Protein AF-A0A5K1CUV5-F1 (afdb_monomer_lite)

Sequence (83 aa):
MEDREAKLTMMHLANLISVPMALHTAVKLDIPEIIWQGGVNLSVSPKQLAGLIRTKFGLSTQPDAVNLQRILRVLASHGVSEE

InterPro domains:
  IPR012967 Caffeic acid 3-O-methyltransferase-like, dimerisation domain [PF08100] (11-80)
  IPR036388 Winged helix-like DNA-binding domain superfamily [G3DSA:1.10.10.10] (1-83)
  IPR036390 Winged helix DNA-binding domain superfamily [SSF46785] (2-80)

Structure (mmCIF, N/CA/C/O backbone):
data_AF-A0A5K1CUV5-F1
#
_entry.id   AF-A0A5K1CUV5-F1
#
loop_
_atom_site.group_PDB
_atom_site.id
_atom_site.type_symbol
_atom_site.label_atom_id
_atom_site.label_alt_id
_atom_site.label_comp_id
_atom_site.label_asym_id
_atom_site.label_entity_id
_atom_site.label_seq_id
_atom_site.pdbx_PDB_ins_code
_atom_site.Cartn_x
_atom_site.Cartn_y
_atom_site.Cartn_z
_atom_site.occupancy
_atom_site.B_iso_or_equiv
_atom_site.auth_seq_id
_atom_site.auth_comp_id
_atom_site.auth_asym_id
_atom_site.auth_atom_id
_atom_site.pdbx_PDB_model_num
ATOM 1 N N . MET A 1 1 ? 9.524 0.788 -32.384 1.00 56.78 1 MET A N 1
ATOM 2 C CA . MET A 1 1 ? 8.561 0.380 -31.334 1.00 56.78 1 MET A CA 1
ATOM 3 C C . MET A 1 1 ? 9.299 -0.327 -30.199 1.00 56.78 1 MET A C 1
ATOM 5 O O . MET A 1 1 ? 9.089 0.052 -29.054 1.00 56.78 1 MET A O 1
ATOM 9 N N . GLU A 1 2 ? 10.248 -1.213 -30.529 1.00 74.56 2 GLU A N 1
ATOM 10 C CA . GLU A 1 2 ? 11.123 -1.940 -29.588 1.00 74.56 2 GLU A CA 1
ATOM 11 C C . GLU A 1 2 ? 11.853 -1.051 -28.563 1.00 74.56 2 GLU A C 1
ATOM 13 O O . GLU A 1 2 ? 11.792 -1.340 -27.373 1.0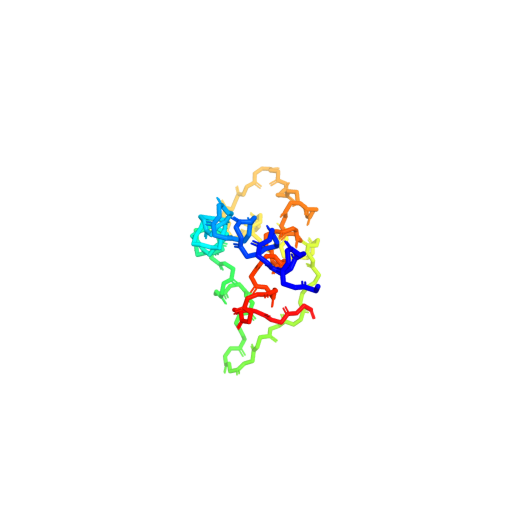0 74.56 2 GLU A O 1
ATOM 18 N N . ASP A 1 3 ? 12.444 0.082 -28.961 1.00 90.50 3 ASP A N 1
ATOM 19 C CA . ASP A 1 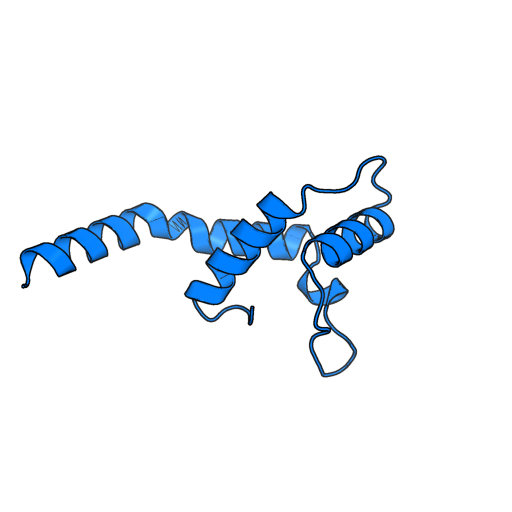3 ? 13.195 0.940 -28.020 1.00 90.50 3 ASP A CA 1
ATOM 20 C C . ASP A 1 3 ? 12.351 1.495 -26.863 1.00 90.50 3 ASP A C 1
ATOM 22 O O . ASP A 1 3 ? 12.827 1.642 -25.733 1.00 90.50 3 ASP A O 1
ATOM 26 N N . ARG A 1 4 ? 11.077 1.818 -27.125 1.00 94.06 4 ARG A N 1
ATOM 27 C CA . ARG A 1 4 ? 10.178 2.361 -26.096 1.00 94.06 4 ARG A CA 1
ATOM 28 C C . ARG A 1 4 ? 9.805 1.281 -25.089 1.00 94.06 4 ARG A C 1
ATOM 30 O O . ARG A 1 4 ? 9.832 1.542 -23.889 1.00 94.06 4 ARG A O 1
ATOM 37 N N . GLU A 1 5 ? 9.456 0.096 -25.572 1.00 94.62 5 GLU A N 1
ATOM 38 C CA . GLU A 1 5 ? 9.109 -1.046 -24.724 1.00 94.62 5 GLU A CA 1
ATOM 39 C C . GLU A 1 5 ? 10.320 -1.529 -23.928 1.00 94.62 5 GLU A C 1
ATOM 41 O O . GLU A 1 5 ? 10.205 -1.744 -22.721 1.00 94.62 5 GLU A O 1
ATOM 46 N N . ALA A 1 6 ? 11.503 -1.580 -24.545 1.00 95.94 6 ALA A N 1
ATOM 47 C CA . ALA A 1 6 ? 12.753 -1.887 -23.859 1.00 95.94 6 ALA A CA 1
ATOM 48 C C . ALA A 1 6 ? 13.045 -0.872 -22.742 1.00 95.94 6 ALA A C 1
ATOM 50 O O . ALA A 1 6 ? 13.361 -1.257 -21.616 1.00 95.94 6 ALA A O 1
ATOM 51 N N . LYS A 1 7 ? 12.864 0.431 -23.004 1.00 95.00 7 LYS A N 1
ATOM 52 C CA . LYS A 1 7 ? 13.038 1.481 -21.990 1.00 95.00 7 LYS A CA 1
ATOM 53 C C . LYS A 1 7 ? 12.050 1.345 -20.831 1.00 95.00 7 LYS A C 1
ATOM 55 O O . LYS A 1 7 ? 12.457 1.466 -19.677 1.00 95.00 7 LYS A O 1
ATOM 60 N N . LEU A 1 8 ? 10.775 1.081 -21.118 1.00 95.69 8 LEU A N 1
ATOM 61 C CA . LEU A 1 8 ? 9.761 0.850 -20.083 1.00 95.69 8 LEU A CA 1
ATOM 62 C C . LEU A 1 8 ? 10.060 -0.416 -19.274 1.00 95.69 8 LEU A C 1
ATOM 64 O O . LEU A 1 8 ? 9.937 -0.395 -18.054 1.00 95.69 8 LEU A O 1
ATOM 68 N N . THR A 1 9 ? 10.526 -1.478 -19.928 1.00 95.19 9 THR A N 1
ATOM 69 C CA . THR A 1 9 ? 10.913 -2.734 -19.272 1.00 95.19 9 THR A CA 1
ATOM 70 C C . THR A 1 9 ? 12.102 -2.527 -18.340 1.00 95.19 9 THR A C 1
ATOM 72 O O . THR A 1 9 ? 12.058 -2.952 -17.190 1.00 95.19 9 THR A O 1
ATOM 75 N N . MET A 1 10 ? 13.139 -1.805 -18.777 1.00 95.88 10 MET A N 1
ATOM 76 C CA . MET A 1 10 ? 14.272 -1.446 -17.916 1.00 95.88 10 MET A CA 1
ATOM 77 C C . MET A 1 10 ? 13.835 -0.598 -16.716 1.00 95.88 10 MET A C 1
ATOM 79 O O . MET A 1 10 ? 14.260 -0.860 -15.592 1.00 95.88 10 MET A O 1
ATOM 83 N N . MET A 1 11 ? 12.955 0.387 -16.929 1.00 95.06 11 MET A N 1
ATOM 84 C CA . MET A 1 11 ? 12.385 1.188 -15.839 1.00 95.06 11 MET A CA 1
ATOM 85 C C . MET A 1 11 ? 11.559 0.339 -14.869 1.00 95.06 11 MET A C 1
ATOM 87 O O . MET A 1 11 ? 11.619 0.564 -13.664 1.00 95.06 11 MET A O 1
ATOM 91 N N . HIS A 1 12 ? 10.796 -0.630 -15.370 1.00 92.31 12 HIS A N 1
ATOM 92 C CA . HIS A 1 12 ? 10.024 -1.541 -14.536 1.00 92.31 12 HIS A CA 1
ATOM 93 C C . HIS A 1 12 ? 10.944 -2.433 -13.694 1.00 92.31 12 HIS A C 1
ATOM 95 O O . HIS A 1 12 ? 10.809 -2.447 -12.473 1.00 92.31 12 HIS A O 1
ATOM 101 N N . LEU A 1 13 ? 11.942 -3.073 -14.318 1.00 93.62 13 LEU A N 1
ATOM 102 C CA . LEU A 1 13 ? 12.954 -3.901 -13.649 1.00 93.62 13 LEU A CA 1
ATOM 103 C C . LEU A 1 13 ? 13.687 -3.135 -12.541 1.00 93.62 13 LEU A C 1
ATOM 105 O O . LEU A 1 13 ? 13.802 -3.629 -11.421 1.00 93.62 13 LEU A O 1
ATOM 109 N N . ALA A 1 14 ? 14.120 -1.903 -12.822 1.00 95.31 14 ALA A N 1
ATOM 110 C CA . ALA A 1 14 ? 14.786 -1.047 -11.841 1.00 95.31 14 ALA A CA 1
ATOM 111 C C . ALA A 1 14 ? 13.889 -0.693 -10.639 1.00 95.31 14 ALA A C 1
ATOM 113 O O . ALA A 1 14 ? 14.390 -0.448 -9.544 1.00 95.31 14 ALA A O 1
ATOM 114 N N . ASN A 1 15 ? 12.566 -0.690 -10.828 1.00 92.94 15 ASN A N 1
ATOM 115 C CA . ASN A 1 15 ? 11.585 -0.358 -9.798 1.00 92.94 15 ASN A CA 1
ATOM 116 C C . ASN A 1 15 ? 10.915 -1.585 -9.162 1.00 92.94 15 ASN A C 1
ATOM 118 O O . ASN A 1 15 ? 10.027 -1.410 -8.326 1.00 92.94 15 ASN A O 1
ATOM 122 N N . LEU A 1 16 ? 11.333 -2.815 -9.486 1.00 93.38 16 LEU A N 1
ATOM 123 C CA . LEU A 1 16 ? 10.684 -4.030 -8.977 1.00 93.38 16 LEU A CA 1
ATOM 124 C C . LEU A 1 16 ? 10.704 -4.147 -7.454 1.00 93.38 16 LEU A C 1
ATOM 126 O O . LEU A 1 16 ? 9.804 -4.762 -6.899 1.00 93.38 16 LEU A O 1
ATOM 130 N N . ILE A 1 17 ? 11.661 -3.515 -6.766 1.00 94.12 17 ILE A N 1
ATOM 131 C CA . ILE A 1 17 ? 11.704 -3.484 -5.296 1.00 94.12 17 ILE A CA 1
ATOM 132 C C . ILE A 1 17 ? 10.482 -2.785 -4.678 1.00 94.12 17 ILE A C 1
ATOM 134 O O . ILE A 1 17 ? 10.131 -3.051 -3.531 1.00 94.12 17 ILE A O 1
ATOM 138 N N . SER A 1 18 ? 9.798 -1.918 -5.431 1.00 94.31 18 SER A N 1
ATOM 139 C CA . SER A 1 18 ? 8.621 -1.192 -4.942 1.00 94.31 18 SER A CA 1
ATOM 140 C C . SER A 1 18 ? 7.455 -2.119 -4.594 1.00 94.31 18 SER A C 1
ATOM 142 O O . SER A 1 18 ? 6.761 -1.866 -3.613 1.00 94.31 18 SER A O 1
ATOM 144 N N . VAL A 1 19 ? 7.278 -3.221 -5.329 1.00 94.81 19 VAL A N 1
ATOM 145 C CA . VAL A 1 19 ? 6.183 -4.181 -5.124 1.00 94.81 19 VAL A CA 1
ATOM 146 C C . VAL A 1 19 ? 6.328 -4.973 -3.819 1.00 94.81 19 VAL A C 1
ATOM 148 O O . VAL A 1 19 ? 5.423 -4.886 -2.986 1.00 94.81 19 VAL A O 1
ATOM 151 N N . PRO A 1 20 ? 7.436 -5.702 -3.559 1.00 96.12 20 PRO A N 1
ATOM 152 C CA . PRO A 1 20 ? 7.604 -6.423 -2.303 1.00 96.12 20 PRO A CA 1
ATOM 153 C C . PRO A 1 20 ? 7.662 -5.471 -1.105 1.00 96.12 20 PRO A C 1
ATOM 155 O O . PRO A 1 20 ? 7.186 -5.831 -0.035 1.00 96.12 20 PRO A O 1
ATOM 158 N N . MET A 1 21 ? 8.169 -4.242 -1.268 1.00 96.81 21 MET A N 1
ATOM 159 C CA . MET A 1 21 ? 8.149 -3.249 -0.191 1.00 96.81 21 MET A CA 1
ATOM 160 C C . MET A 1 21 ? 6.737 -2.732 0.103 1.00 96.81 21 MET A C 1
ATOM 162 O O . MET A 1 21 ? 6.368 -2.631 1.271 1.00 96.81 21 MET A O 1
ATOM 166 N N . ALA A 1 22 ? 5.926 -2.458 -0.922 1.00 96.00 22 ALA A N 1
ATOM 167 C CA . ALA A 1 22 ? 4.521 -2.093 -0.746 1.00 96.00 22 ALA A CA 1
ATOM 168 C C . ALA A 1 22 ? 3.736 -3.220 -0.059 1.00 96.00 22 ALA A C 1
ATOM 170 O O . ALA A 1 22 ? 2.972 -2.961 0.873 1.00 96.00 22 ALA A O 1
ATOM 171 N N . LEU A 1 23 ? 3.976 -4.472 -0.462 1.00 95.75 23 LEU A N 1
ATOM 172 C CA . LEU A 1 23 ? 3.336 -5.643 0.135 1.00 95.75 23 LEU A CA 1
ATOM 173 C C . LEU A 1 23 ? 3.772 -5.834 1.590 1.00 95.75 23 LEU A C 1
ATOM 175 O O . LEU A 1 23 ? 2.936 -6.035 2.467 1.00 95.75 23 LEU A O 1
ATOM 179 N N . HIS A 1 24 ? 5.068 -5.698 1.867 1.00 96.81 24 HIS A N 1
ATOM 180 C CA . HIS A 1 24 ? 5.610 -5.739 3.224 1.00 96.81 24 HIS A CA 1
ATOM 181 C C . HIS A 1 24 ? 4.965 -4.687 4.126 1.00 96.81 24 HIS A C 1
ATOM 183 O O . HIS A 1 24 ? 4.591 -4.981 5.260 1.00 96.81 24 HIS A O 1
ATOM 189 N N . THR A 1 25 ? 4.781 -3.463 3.624 1.00 95.19 25 THR A N 1
ATOM 190 C CA . THR A 1 25 ? 4.066 -2.417 4.360 1.00 95.19 25 THR A CA 1
ATOM 191 C C . THR A 1 25 ? 2.602 -2.782 4.588 1.00 95.19 25 THR A C 1
ATOM 193 O O . THR A 1 25 ? 2.118 -2.603 5.704 1.00 95.19 25 THR A O 1
ATOM 196 N N . ALA A 1 26 ? 1.903 -3.322 3.587 1.00 94.25 26 ALA A N 1
ATOM 197 C CA . ALA A 1 26 ? 0.507 -3.728 3.736 1.00 94.25 26 ALA A CA 1
ATOM 198 C C . ALA A 1 26 ? 0.323 -4.817 4.804 1.00 94.25 26 ALA A C 1
ATOM 200 O O . ALA A 1 26 ? -0.594 -4.722 5.618 1.00 94.25 26 ALA A O 1
ATOM 201 N N . VAL A 1 27 ? 1.236 -5.791 4.857 1.00 95.00 27 VAL A N 1
ATOM 202 C CA . VAL A 1 27 ? 1.259 -6.830 5.897 1.00 95.00 27 VAL A CA 1
ATOM 203 C C . VAL A 1 27 ? 1.574 -6.231 7.268 1.00 95.00 27 VAL A C 1
ATOM 205 O O . VAL A 1 27 ? 0.889 -6.527 8.239 1.00 95.00 27 VAL A O 1
ATOM 208 N N . LYS A 1 28 ? 2.568 -5.340 7.374 1.00 95.12 28 LYS A N 1
ATOM 209 C CA . LYS A 1 28 ? 2.917 -4.697 8.655 1.00 95.12 28 LYS A CA 1
ATOM 210 C C . LYS A 1 28 ? 1.809 -3.820 9.228 1.00 95.12 28 LYS A C 1
ATOM 212 O O . LYS A 1 28 ? 1.700 -3.703 10.444 1.00 95.12 28 LYS A O 1
ATOM 217 N N . LEU A 1 29 ? 1.030 -3.181 8.363 1.00 94.38 29 LEU A N 1
ATOM 218 C CA . LEU A 1 29 ? -0.137 -2.388 8.747 1.00 94.38 29 LEU A CA 1
ATOM 219 C C . LEU A 1 29 ? -1.398 -3.241 8.909 1.00 94.38 29 LEU A C 1
ATOM 221 O O . LEU A 1 29 ? -2.475 -2.695 9.132 1.00 94.38 29 LEU A O 1
ATOM 225 N N . ASP A 1 30 ? -1.256 -4.560 8.789 1.00 94.38 30 ASP A N 1
ATOM 226 C CA . ASP A 1 30 ? -2.314 -5.548 8.933 1.00 94.38 30 ASP A CA 1
ATOM 227 C C . ASP A 1 30 ? -3.549 -5.232 8.074 1.00 94.38 30 ASP A C 1
ATOM 229 O O . ASP A 1 30 ? -4.693 -5.458 8.469 1.00 94.38 30 ASP A O 1
ATOM 233 N N . ILE A 1 31 ? -3.303 -4.652 6.890 1.00 93.12 31 ILE A N 1
ATOM 234 C CA . ILE A 1 31 ? -4.344 -4.235 5.947 1.00 93.12 31 ILE A CA 1
ATOM 235 C C . ILE A 1 31 ? -5.222 -5.422 5.540 1.00 93.12 31 ILE A C 1
ATOM 237 O O . ILE A 1 31 ? -6.437 -5.241 5.586 1.00 93.12 31 ILE A O 1
ATOM 241 N N . PRO A 1 32 ? -4.680 -6.612 5.193 1.00 91.44 32 PRO A N 1
ATOM 242 C CA . PRO A 1 32 ? -5.507 -7.759 4.823 1.00 91.44 32 PRO A CA 1
ATOM 243 C C . PRO A 1 32 ? -6.531 -8.120 5.901 1.00 91.44 32 PRO A C 1
ATOM 245 O O . PRO A 1 32 ? -7.707 -8.266 5.594 1.00 91.44 32 PRO A O 1
ATOM 248 N N . GLU A 1 33 ? -6.116 -8.166 7.167 1.00 91.62 33 GLU A N 1
ATOM 249 C CA . GLU A 1 33 ? -7.017 -8.465 8.282 1.00 91.62 33 GLU A CA 1
ATOM 250 C C . GLU A 1 33 ? -8.029 -7.339 8.523 1.00 91.62 33 GLU A C 1
ATOM 252 O O . GLU A 1 33 ? -9.174 -7.589 8.878 1.00 91.62 33 GLU A O 1
ATOM 257 N N . ILE A 1 34 ? -7.632 -6.076 8.329 1.00 92.31 34 ILE A N 1
ATOM 258 C CA . ILE A 1 34 ? -8.534 -4.927 8.497 1.00 92.31 34 ILE A CA 1
ATOM 259 C C . ILE A 1 34 ? -9.655 -4.927 7.449 1.00 92.31 34 ILE A C 1
ATOM 261 O O . ILE A 1 34 ? -10.779 -4.531 7.762 1.00 92.31 34 ILE A O 1
ATOM 265 N N . ILE A 1 35 ? -9.350 -5.307 6.206 1.00 89.81 35 ILE A N 1
ATOM 266 C CA . ILE A 1 35 ? -10.326 -5.283 5.108 1.00 89.81 35 ILE A CA 1
ATOM 267 C C . ILE A 1 35 ? -11.105 -6.594 4.982 1.00 89.81 35 ILE A C 1
ATOM 269 O O . ILE A 1 35 ? -12.143 -6.609 4.330 1.00 89.81 35 ILE A O 1
ATOM 273 N N . TRP A 1 36 ? -10.650 -7.687 5.589 1.00 87.75 36 TRP A N 1
ATOM 274 C CA . TRP A 1 36 ? -11.316 -8.980 5.482 1.00 87.75 36 TRP A CA 1
ATOM 275 C C . TRP A 1 36 ? -12.584 -9.055 6.345 1.00 87.75 36 TRP A C 1
ATOM 277 O O . TRP A 1 36 ? -12.542 -8.892 7.562 1.00 87.75 36 TRP A O 1
ATOM 287 N N . GLN A 1 37 ? -13.729 -9.360 5.726 1.00 82.44 37 GLN A N 1
ATOM 288 C CA . GLN A 1 37 ? -15.013 -9.571 6.408 1.00 82.44 37 GLN A CA 1
ATOM 289 C C . GLN A 1 37 ? -15.540 -10.996 6.210 1.00 82.44 37 GLN A C 1
ATOM 291 O O . GLN A 1 37 ? -16.646 -11.209 5.718 1.00 82.44 37 GLN A O 1
ATOM 296 N N . GLY A 1 38 ? -14.741 -11.997 6.592 1.00 74.12 38 GLY A N 1
ATOM 297 C CA . GLY A 1 38 ? -15.214 -13.383 6.704 1.00 74.12 38 GLY A CA 1
ATOM 298 C C . GLY A 1 38 ? -15.604 -14.049 5.379 1.00 74.12 38 GLY A C 1
ATOM 299 O O . GLY A 1 38 ? -16.426 -14.961 5.376 1.00 74.12 38 GLY A O 1
ATOM 300 N N . GLY A 1 39 ? -15.031 -13.602 4.259 1.00 76.44 39 GLY A N 1
ATOM 301 C CA . GLY A 1 39 ? -15.272 -14.177 2.930 1.00 76.44 39 GLY A CA 1
ATOM 302 C C . GLY A 1 39 ? -15.185 -13.162 1.793 1.00 76.44 39 GLY A C 1
ATOM 303 O O . GLY A 1 39 ? -14.985 -13.547 0.645 1.00 76.44 39 GLY A O 1
ATOM 304 N N . VAL A 1 40 ? -15.317 -11.873 2.111 1.00 81.62 40 VAL A N 1
ATOM 305 C CA . VAL A 1 40 ? -15.260 -10.767 1.150 1.00 81.62 40 VAL A CA 1
ATOM 306 C C . VAL A 1 40 ? -14.378 -9.638 1.673 1.00 81.62 40 VAL A C 1
ATOM 308 O O . VAL A 1 40 ? -14.315 -9.396 2.881 1.00 81.62 40 VAL A O 1
ATOM 311 N N . ASN A 1 41 ? -13.708 -8.936 0.760 1.00 80.19 41 ASN A N 1
ATOM 312 C CA . ASN A 1 41 ? -12.993 -7.708 1.090 1.00 80.19 41 ASN A CA 1
ATOM 313 C C . ASN A 1 41 ? -13.993 -6.557 1.240 1.00 80.19 41 ASN A C 1
ATOM 315 O O . ASN A 1 41 ? -14.821 -6.308 0.364 1.00 80.19 41 ASN A O 1
ATOM 319 N N . LEU A 1 42 ? -13.893 -5.829 2.347 1.00 81.25 42 LEU A N 1
ATOM 320 C CA . LEU A 1 42 ? -14.608 -4.586 2.571 1.00 81.25 42 LEU A CA 1
ATOM 321 C C . LEU A 1 42 ? -14.067 -3.511 1.624 1.00 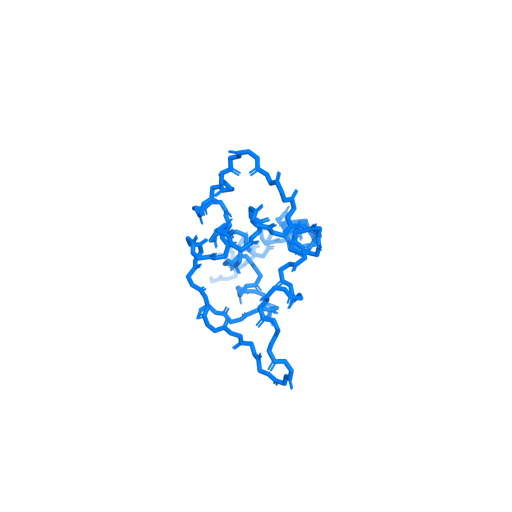81.25 42 LEU A C 1
ATOM 323 O O . LEU A 1 42 ? -12.874 -3.203 1.638 1.00 81.25 42 LEU A O 1
ATOM 327 N N . SER A 1 43 ? -14.959 -2.877 0.863 1.00 83.06 43 SER A N 1
ATOM 328 C CA . SER A 1 43 ? -14.610 -1.668 0.119 1.00 83.06 43 SER A CA 1
ATOM 329 C C . SER A 1 43 ? -14.428 -0.509 1.105 1.00 83.06 43 SER A C 1
ATOM 331 O O . SER A 1 43 ? -15.395 0.006 1.673 1.00 83.06 43 SER A O 1
ATOM 333 N N . VAL A 1 44 ? -13.173 -0.130 1.355 1.00 87.31 44 VAL A N 1
ATOM 334 C CA . VAL A 1 44 ? -12.806 0.992 2.227 1.00 87.31 44 VAL A CA 1
ATOM 335 C C . VAL A 1 44 ? -12.039 2.051 1.456 1.00 87.31 44 VAL A C 1
ATOM 337 O O . VAL A 1 44 ? -11.074 1.765 0.754 1.00 87.31 44 VAL A O 1
ATOM 340 N N . SER A 1 45 ? -12.410 3.315 1.650 1.00 91.62 45 SER A N 1
ATOM 341 C CA . SER A 1 45 ? -11.589 4.423 1.162 1.00 91.62 45 SER A CA 1
ATOM 342 C C . SER A 1 45 ? -10.262 4.508 1.937 1.00 91.62 45 SER A C 1
ATOM 344 O O . SER A 1 45 ? -10.221 4.177 3.128 1.00 91.62 45 SER A O 1
ATOM 346 N N . PRO A 1 46 ? -9.187 5.065 1.348 1.00 92.50 46 PRO A N 1
ATOM 347 C CA . PRO A 1 46 ? -7.907 5.244 2.043 1.00 92.50 46 PRO A CA 1
ATOM 348 C C . PRO A 1 46 ? -8.014 6.038 3.357 1.00 92.50 46 PRO A C 1
ATOM 350 O O . PRO A 1 46 ? -7.286 5.774 4.313 1.00 92.50 46 PRO A O 1
ATOM 353 N N . LYS A 1 47 ? -8.956 6.990 3.442 1.00 94.69 47 LYS A N 1
ATOM 354 C CA . LYS A 1 47 ? -9.232 7.750 4.674 1.00 94.69 47 LYS A CA 1
ATOM 355 C C . LYS A 1 47 ? -9.867 6.883 5.760 1.00 94.69 47 LYS A C 1
ATOM 357 O O . LYS A 1 47 ? -9.492 7.015 6.924 1.00 94.69 47 LYS A O 1
ATOM 362 N N . GLN A 1 48 ? -10.806 6.009 5.393 1.00 94.50 48 GLN A N 1
ATOM 363 C CA . GLN A 1 48 ? -11.407 5.055 6.327 1.00 94.50 48 GLN A CA 1
ATOM 364 C C . GLN A 1 48 ? -10.369 4.036 6.797 1.00 94.50 48 GLN A C 1
ATOM 366 O O . GLN A 1 48 ? -10.241 3.825 8.000 1.00 94.50 48 GLN A O 1
ATOM 371 N N . LEU A 1 49 ? -9.568 3.491 5.876 1.00 93.94 49 LEU A N 1
ATOM 372 C CA . LEU A 1 49 ? -8.485 2.566 6.205 1.00 93.94 49 LEU A CA 1
ATOM 373 C C . LEU A 1 49 ? -7.486 3.185 7.190 1.00 93.94 49 LEU A C 1
ATOM 375 O O . LEU A 1 49 ? -7.139 2.562 8.187 1.00 93.94 49 LEU A O 1
ATOM 379 N N . ALA A 1 50 ? -7.081 4.438 6.973 1.00 95.19 50 ALA A N 1
ATOM 380 C CA . ALA A 1 50 ? -6.224 5.160 7.911 1.00 95.19 50 ALA A CA 1
ATOM 381 C C . ALA A 1 50 ? -6.844 5.263 9.320 1.00 95.19 50 ALA A C 1
ATOM 383 O O . ALA A 1 50 ? -6.145 5.109 10.321 1.00 95.19 50 ALA A O 1
ATOM 384 N N . GLY A 1 51 ? -8.157 5.495 9.410 1.00 95.69 51 GLY A N 1
ATOM 385 C CA . GLY A 1 51 ? -8.885 5.494 10.680 1.00 95.69 51 GLY A CA 1
ATOM 386 C C . GLY A 1 51 ? -8.890 4.121 11.359 1.00 95.69 51 GLY A C 1
ATOM 387 O O . GLY A 1 51 ? -8.634 4.039 12.558 1.00 95.69 51 GLY A O 1
ATOM 388 N N . LEU A 1 52 ? -9.117 3.049 10.595 1.00 94.31 52 LEU A N 1
ATOM 389 C CA . LEU A 1 52 ? -9.093 1.670 11.093 1.00 94.31 52 LEU A CA 1
ATOM 390 C C . LEU A 1 52 ? -7.700 1.270 11.594 1.00 94.31 52 LEU A C 1
ATOM 392 O O . LEU A 1 52 ? -7.585 0.727 12.690 1.00 94.31 52 LEU A O 1
ATOM 396 N N . ILE A 1 53 ? -6.641 1.613 10.853 1.00 95.06 53 ILE A N 1
ATOM 397 C CA . ILE A 1 53 ? -5.245 1.398 11.268 1.00 95.06 53 ILE A CA 1
ATOM 398 C C . ILE A 1 53 ? -4.961 2.153 12.573 1.00 95.06 53 ILE A C 1
ATOM 400 O O . ILE A 1 53 ? -4.419 1.571 13.511 1.00 95.06 53 ILE A O 1
ATOM 404 N N . ARG A 1 54 ? -5.369 3.428 12.680 1.00 95.88 54 ARG A N 1
ATOM 405 C CA . ARG A 1 54 ? -5.204 4.206 13.919 1.00 95.88 54 ARG A CA 1
ATOM 406 C C . ARG A 1 54 ? -5.856 3.501 15.108 1.00 95.88 54 ARG A C 1
ATOM 408 O O . ARG A 1 54 ? -5.215 3.367 16.145 1.00 95.88 54 ARG A O 1
ATOM 415 N N . THR A 1 55 ? -7.100 3.050 14.952 1.00 95.06 55 THR A N 1
ATOM 416 C CA . THR A 1 55 ? -7.840 2.340 16.005 1.00 95.06 55 THR A CA 1
ATOM 417 C C . THR A 1 55 ? -7.178 1.011 16.367 1.00 95.06 55 THR A C 1
ATOM 419 O O . THR A 1 55 ? -7.014 0.726 17.548 1.00 95.06 55 THR A O 1
ATOM 422 N N . LYS A 1 56 ? -6.749 0.223 15.374 1.00 93.88 56 LYS A N 1
ATOM 423 C CA . LYS A 1 56 ? -6.140 -1.099 15.577 1.00 93.88 56 LYS A CA 1
ATOM 424 C C . LYS A 1 56 ? -4.811 -1.036 16.329 1.00 93.88 56 LYS A C 1
ATOM 426 O O . LYS A 1 56 ? -4.576 -1.847 17.216 1.00 93.88 56 LYS A O 1
ATOM 431 N N . PHE A 1 57 ? -3.960 -0.067 15.993 1.00 94.50 57 PHE A N 1
ATOM 432 C CA . PHE A 1 57 ? -2.630 0.075 16.594 1.00 94.50 57 PHE A CA 1
ATOM 433 C C . PHE A 1 57 ? -2.566 1.101 17.737 1.00 94.50 57 PHE A C 1
ATOM 435 O O . PHE A 1 57 ? -1.486 1.342 18.269 1.00 94.50 57 PHE A O 1
ATOM 442 N N . GLY A 1 58 ? -3.686 1.727 18.114 1.00 94.62 58 GLY A N 1
ATOM 443 C CA . GLY A 1 58 ? -3.719 2.731 19.184 1.00 94.62 58 GLY A CA 1
ATOM 444 C C . GLY A 1 58 ? -2.850 3.962 18.898 1.00 94.62 58 GLY A C 1
ATOM 445 O O . GLY A 1 58 ? -2.226 4.505 19.808 1.00 94.62 58 GLY A O 1
ATOM 446 N N . LEU A 1 59 ? -2.765 4.390 17.634 1.00 93.69 59 LEU A N 1
ATOM 447 C CA . LEU A 1 59 ? -1.895 5.501 17.235 1.00 93.69 59 LEU A CA 1
ATOM 448 C C . LEU A 1 59 ? -2.474 6.848 17.693 1.00 93.69 59 LEU A C 1
ATOM 450 O O . LEU A 1 59 ? -3.670 7.108 17.554 1.00 93.69 59 LEU A O 1
ATOM 454 N N . SER A 1 60 ? -1.608 7.743 18.177 1.00 93.31 60 SER A N 1
ATOM 455 C CA . SER A 1 60 ? -1.990 9.110 18.566 1.00 93.31 60 SER A CA 1
ATOM 456 C C . SER A 1 60 ? -2.368 9.986 17.369 1.00 93.31 60 SER A C 1
ATOM 458 O O . SER A 1 60 ? -3.138 10.935 17.506 1.00 93.31 60 SER A O 1
ATOM 460 N N . THR A 1 61 ? -1.851 9.660 16.184 1.00 91.19 61 THR A N 1
ATOM 461 C CA . THR A 1 61 ? -2.120 10.363 14.931 1.00 91.19 61 THR A CA 1
ATOM 462 C C . THR A 1 61 ? -2.624 9.399 13.866 1.00 91.19 61 THR A C 1
ATOM 464 O O . THR A 1 61 ? -2.388 8.191 13.904 1.00 91.19 61 THR A O 1
ATOM 467 N N . GLN A 1 62 ? -3.379 9.938 12.910 1.00 89.81 62 GLN A N 1
ATOM 468 C CA . GLN A 1 62 ? -3.879 9.157 11.789 1.00 89.81 62 GLN A CA 1
ATOM 469 C C . GLN A 1 62 ? -2.777 9.009 10.726 1.00 89.81 62 GLN A C 1
ATOM 471 O O . GLN A 1 62 ? -2.152 10.013 10.376 1.00 89.81 62 GLN A O 1
ATOM 476 N N . PRO A 1 63 ? -2.551 7.796 10.187 1.00 90.50 63 PRO A N 1
ATOM 477 C CA . PRO A 1 63 ? -1.693 7.606 9.024 1.00 90.50 63 PRO A CA 1
ATOM 478 C C . PRO A 1 63 ? -2.144 8.471 7.843 1.00 90.50 63 PRO A C 1
ATOM 480 O O . PRO A 1 63 ? -3.339 8.708 7.652 1.00 90.50 63 PRO A O 1
ATOM 483 N N . ASP A 1 64 ? -1.195 8.905 7.017 1.00 94.69 64 ASP A N 1
ATOM 484 C CA . ASP A 1 64 ? -1.516 9.685 5.825 1.00 94.69 64 ASP A CA 1
ATOM 485 C C . ASP A 1 64 ? -2.253 8.825 4.785 1.00 94.69 64 ASP A C 1
ATOM 487 O O . ASP A 1 64 ? -1.701 7.888 4.199 1.00 94.69 64 ASP A O 1
ATOM 491 N N . ALA A 1 65 ? -3.513 9.184 4.536 1.00 94.94 65 ALA A N 1
ATOM 492 C CA . ALA A 1 65 ? -4.380 8.517 3.577 1.00 94.94 65 ALA A CA 1
ATOM 493 C C . ALA A 1 65 ? -3.839 8.582 2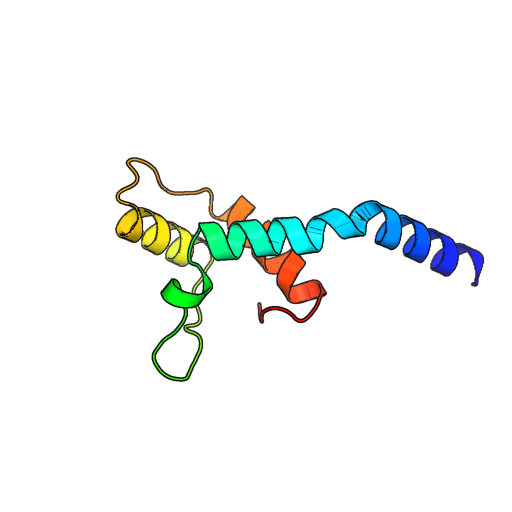.138 1.00 94.94 65 ALA A C 1
ATOM 495 O O . ALA A 1 65 ? -4.075 7.654 1.366 1.00 94.94 65 ALA A O 1
ATOM 496 N N . VAL A 1 66 ? -3.104 9.639 1.768 1.00 95.94 66 VAL A N 1
ATOM 497 C CA . VAL A 1 66 ? -2.529 9.776 0.420 1.00 95.94 66 VAL A CA 1
ATOM 498 C C . VAL A 1 66 ? -1.410 8.760 0.221 1.00 95.94 66 VAL A C 1
ATOM 500 O O . VAL A 1 66 ? -1.359 8.082 -0.804 1.00 95.94 66 VAL A O 1
ATOM 503 N N . ASN A 1 67 ? -0.532 8.603 1.211 1.00 93.94 67 ASN A N 1
ATOM 504 C CA . ASN A 1 67 ? 0.539 7.611 1.145 1.00 93.94 67 ASN A CA 1
ATOM 505 C C . ASN A 1 67 ? -0.011 6.182 1.145 1.00 93.94 67 ASN A C 1
ATOM 507 O O . ASN A 1 67 ? 0.459 5.358 0.360 1.00 93.94 67 ASN A O 1
ATOM 511 N N . LEU A 1 68 ? -1.053 5.906 1.936 1.00 94.62 68 LEU A N 1
ATOM 512 C CA . LEU A 1 68 ? -1.756 4.621 1.885 1.00 94.62 68 LEU A CA 1
ATOM 513 C C . LEU A 1 68 ? -2.340 4.348 0.497 1.00 94.62 68 LEU A C 1
ATOM 515 O O . LEU A 1 68 ? -2.119 3.273 -0.050 1.00 94.62 68 LEU A O 1
ATOM 519 N N . GLN A 1 69 ? -3.006 5.330 -0.117 1.00 95.06 69 GLN A N 1
ATOM 520 C CA . GLN A 1 69 ? -3.532 5.184 -1.475 1.00 95.06 69 GLN A CA 1
ATOM 521 C C . GLN A 1 69 ? -2.427 4.857 -2.488 1.00 95.06 69 GLN A C 1
ATOM 523 O O . GLN A 1 69 ? -2.618 4.014 -3.359 1.00 95.06 69 GLN A O 1
ATOM 528 N N . ARG A 1 70 ? -1.256 5.496 -2.382 1.00 94.88 70 ARG A N 1
ATOM 529 C CA . ARG A 1 70 ? -0.125 5.235 -3.289 1.00 94.88 70 ARG A CA 1
ATOM 530 C C . ARG A 1 70 ? 0.401 3.810 -3.145 1.00 94.88 70 ARG A C 1
ATOM 532 O O . ARG A 1 70 ? 0.695 3.185 -4.157 1.00 94.88 70 ARG A O 1
ATOM 539 N N . ILE A 1 71 ? 0.481 3.295 -1.919 1.00 94.44 71 ILE A N 1
ATOM 540 C CA . ILE A 1 71 ? 0.890 1.910 -1.646 1.00 94.44 71 ILE A CA 1
ATOM 541 C C . ILE A 1 71 ? -0.127 0.930 -2.236 1.00 94.44 71 ILE A C 1
ATOM 543 O O . ILE A 1 71 ? 0.258 0.034 -2.983 1.00 94.44 71 ILE A O 1
ATOM 547 N N . LEU A 1 72 ? -1.419 1.131 -1.960 1.00 93.19 72 LEU A N 1
ATOM 548 C CA . LEU A 1 72 ? -2.487 0.276 -2.486 1.00 93.19 72 LEU A CA 1
ATOM 549 C C . LEU A 1 72 ? -2.516 0.282 -4.017 1.00 93.19 72 LEU A C 1
ATOM 551 O O . LEU A 1 72 ? -2.662 -0.767 -4.630 1.00 93.19 72 LEU A O 1
ATO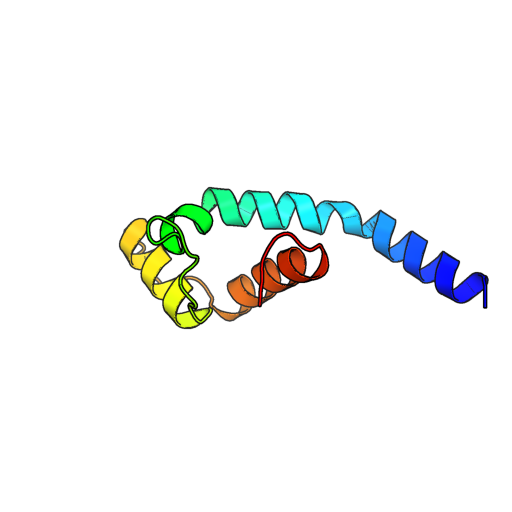M 555 N N . ARG A 1 73 ? -2.273 1.434 -4.649 1.00 94.62 73 ARG A N 1
ATOM 556 C CA . ARG A 1 73 ? -2.197 1.525 -6.111 1.00 94.62 73 ARG A CA 1
ATOM 557 C C . ARG A 1 73 ? -1.033 0.729 -6.699 1.00 94.62 73 ARG A C 1
ATOM 559 O O . ARG A 1 73 ? -1.200 0.120 -7.750 1.00 94.62 73 ARG A O 1
ATOM 566 N N . VAL A 1 74 ? 0.133 0.720 -6.045 1.00 94.88 74 VAL A N 1
ATOM 567 C CA . VAL A 1 74 ? 1.267 -0.121 -6.478 1.00 94.88 74 VAL A CA 1
ATOM 568 C C . VAL A 1 74 ? 0.885 -1.599 -6.418 1.00 94.88 74 VAL A C 1
ATOM 570 O O . VAL A 1 74 ? 1.236 -2.353 -7.318 1.00 94.88 74 VAL A O 1
ATOM 573 N N . LEU A 1 75 ? 0.145 -2.024 -5.394 1.00 93.75 75 LEU A N 1
ATOM 574 C CA . LEU A 1 75 ? -0.331 -3.405 -5.282 1.00 93.75 75 LEU A CA 1
ATOM 575 C C . LEU A 1 75 ? -1.384 -3.735 -6.349 1.00 93.75 75 LEU A C 1
ATOM 577 O O . LEU A 1 75 ? -1.273 -4.763 -7.020 1.00 93.75 75 LEU A O 1
ATOM 581 N N . ALA A 1 76 ? -2.340 -2.834 -6.573 1.00 93.31 76 ALA A N 1
ATOM 582 C CA . ALA A 1 76 ? -3.379 -2.998 -7.582 1.00 93.31 76 ALA A CA 1
ATOM 583 C C . ALA A 1 76 ? -2.810 -3.075 -9.005 1.00 93.31 76 ALA A C 1
ATOM 585 O O . ALA A 1 76 ? -3.209 -3.935 -9.787 1.00 93.31 76 ALA A O 1
ATOM 586 N N . SER A 1 77 ? -1.795 -2.264 -9.333 1.00 93.56 77 SER A N 1
ATOM 587 C CA . SER A 1 77 ? -1.159 -2.300 -10.658 1.00 93.56 77 SER A CA 1
ATOM 588 C C . SER A 1 77 ? -0.414 -3.608 -10.954 1.00 93.56 77 SER A C 1
ATOM 590 O O . SER A 1 77 ? -0.038 -3.838 -12.100 1.00 93.56 77 SER A O 1
ATOM 592 N N . HIS A 1 78 ? -0.175 -4.443 -9.938 1.00 92.62 78 HIS A N 1
ATOM 593 C CA . HIS A 1 78 ? 0.449 -5.763 -10.060 1.00 92.62 78 HIS A CA 1
ATOM 594 C C . HIS A 1 78 ? -0.535 -6.909 -9.764 1.00 92.62 78 HIS A C 1
ATOM 596 O O . HIS A 1 78 ? -0.108 -8.050 -9.609 1.00 92.62 78 HIS A O 1
ATOM 602 N N . GLY A 1 79 ? -1.841 -6.622 -9.682 1.00 90.56 79 GLY A N 1
ATOM 603 C CA . GLY A 1 79 ? -2.889 -7.627 -9.477 1.00 90.56 79 GLY A CA 1
ATOM 604 C C . GLY A 1 79 ? -2.948 -8.218 -8.066 1.00 90.56 79 GLY A C 1
ATOM 605 O O . GLY A 1 79 ? -3.517 -9.288 -7.882 1.00 90.56 79 GLY A O 1
ATOM 606 N N . VAL A 1 80 ? -2.348 -7.555 -7.071 1.00 89.00 80 VAL A N 1
ATOM 607 C CA . VAL A 1 80 ? -2.339 -8.027 -5.672 1.00 89.00 80 VA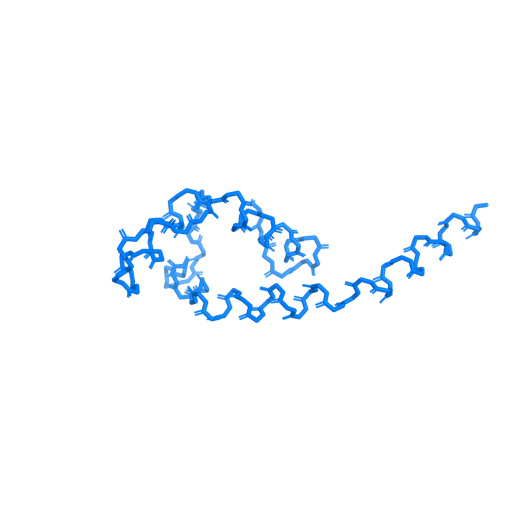L A CA 1
ATOM 608 C C . VAL A 1 80 ? -3.596 -7.587 -4.911 1.00 89.00 80 VAL A C 1
ATOM 610 O O . VAL A 1 80 ? -4.025 -8.269 -3.984 1.00 89.00 80 VAL A O 1
ATOM 613 N N . SER A 1 81 ? -4.191 -6.456 -5.287 1.00 82.81 81 SER A N 1
ATOM 614 C CA . SER A 1 81 ? -5.429 -5.932 -4.702 1.00 82.81 81 SER A CA 1
ATOM 615 C C . SER A 1 81 ? -6.326 -5.317 -5.773 1.00 82.81 81 SER A C 1
ATOM 617 O O . SER A 1 81 ? -5.869 -5.011 -6.872 1.00 82.81 81 SER A O 1
ATOM 619 N N . GLU A 1 82 ? -7.589 -5.092 -5.433 1.00 80.00 82 GLU A N 1
ATOM 620 C CA . GLU A 1 82 ? -8.517 -4.288 -6.235 1.00 80.00 82 GLU A CA 1
ATOM 621 C C . GLU A 1 82 ? -8.481 -2.825 -5.743 1.00 80.00 82 GLU A C 1
ATOM 623 O O . GLU A 1 82 ? -8.124 -2.582 -4.584 1.00 80.00 82 GLU A O 1
ATOM 628 N N . GLU A 1 83 ? -8.764 -1.853 -6.621 1.00 66.00 83 GLU A N 1
ATOM 629 C CA . GLU A 1 83 ? -8.855 -0.414 -6.275 1.00 66.00 83 GLU A CA 1
ATOM 630 C C . GLU A 1 83 ? -10.304 -0.001 -5.982 1.00 66.00 83 GLU A C 1
ATOM 632 O O . GLU A 1 83 ? -11.212 -0.462 -6.711 1.00 66.00 83 GLU A O 1
#

pLDDT: mean 91.31, std 6.96, range [56.78, 96.81]

Foldseek 3Di:
DVVVVVVVVVVCVVCVVLQVVLVVVCVVLVVVVLQDDPDDGNDDQLQRSQVSSCVVVVPPDGPDSVVNVVSVVSCVVVVNDPD

Radius of gyration: 15.38 Å; chains: 1; bounding box: 30×24×50 Å

Organism: NCBI:txid210225

Secondary structure (DSSP, 8-state):
-HHHHHHHHHHHHHTTTHHHHHHHHHHHTTHHHHHB-SSSB----HHHHHHHHHHHHT-SS---HHHHHHHHHHHHTTTSS--